Protein AF-A0A522CGJ0-F1 (afdb_monomer)

Solvent-accessible surface area (backbone atoms only — not comparable to full-atom values): 5457 Å² total; per-residue (Å²): 130,75,71,82,67,54,70,80,78,31,64,66,45,65,78,46,48,36,29,31,35,35,32,74,89,84,54,59,35,35,44,30,51,79,79,44,32,32,37,48,80,94,45,78,44,50,49,92,81,50,61,66,67,61,54,49,52,50,48,52,52,27,43,74,62,71,29,65,55,66,81,76,78,78,82,68,77,78,75,69,74,84,76,79,75,78,84,128

Secondary structure (DSSP, 8-state):
--GGGTTTSSEEEEEETTEEEEE-SSSEEEEETTTTEEEETTEEEEGGGS-HHHHHHHHHHHHHTT--PPPPPP--------------

Foldseek 3Di:
DDCVVQVVPWDWAAPAQQWIWTHRPPFIWIQGLVQQWIDTPPDIHHVLRDDPVVVVVRVVVSVVNVHNHDDDPDDPPNPPPPPPPPDD

Radius of gyration: 14.46 Å; Cα contacts (8 Å, |Δi|>4): 117; chains: 1; bounding box: 42×40×29 Å

Sequence (88 aa):
MPLKDAFNGLDSNKVNGSVLRVYNGCFYTYYDFAQRVMYSGQASIPFSQLDRESLIEARDKLIELKGTPPELPPEAPATQAPVRKFNL

Structure (mmCIF, N/CA/C/O backbone):
data_AF-A0A522CGJ0-F1
#
_entry.id   AF-A0A522CGJ0-F1
#
loop_
_atom_site.group_PDB
_atom_site.id
_atom_site.type_symbol
_atom_site.label_atom_id
_atom_site.label_alt_id
_atom_site.label_comp_id
_atom_site.label_asym_id
_atom_site.label_entity_id
_atom_site.label_seq_id
_atom_site.pdbx_PDB_ins_code
_atom_site.Cartn_x
_atom_site.Cartn_y
_atom_site.Cartn_z
_atom_site.occupancy
_atom_site.B_iso_or_equiv
_atom_site.auth_seq_id
_atom_site.auth_comp_id
_atom_site.auth_asym_id
_atom_site.auth_atom_id
_atom_site.pdbx_PDB_model_num
ATOM 1 N N . MET A 1 1 ? 17.176 5.331 0.108 1.00 40.66 1 MET A N 1
ATOM 2 C CA . MET A 1 1 ? 16.397 6.501 0.562 1.00 40.66 1 MET A CA 1
ATOM 3 C C . MET A 1 1 ? 15.276 5.989 1.448 1.00 40.66 1 MET A C 1
ATOM 5 O O . MET A 1 1 ? 14.683 4.987 1.066 1.00 40.66 1 MET A O 1
ATOM 9 N N . PRO A 1 2 ? 15.037 6.590 2.622 1.00 40.38 2 PRO A N 1
ATOM 10 C CA . PRO A 1 2 ? 13.894 6.244 3.464 1.00 40.38 2 PRO A CA 1
ATOM 11 C C . PRO A 1 2 ? 12.577 6.581 2.742 1.00 40.38 2 PRO A C 1
ATOM 13 O O . PRO A 1 2 ? 12.480 7.610 2.079 1.00 40.38 2 PRO A O 1
ATOM 16 N N . LEU A 1 3 ? 11.570 5.711 2.870 1.00 50.34 3 LEU A N 1
ATOM 17 C CA . LEU A 1 3 ? 10.247 5.818 2.222 1.00 50.34 3 LEU A CA 1
ATOM 18 C C . LEU A 1 3 ? 9.457 7.083 2.604 1.00 50.34 3 LEU A C 1
ATOM 20 O O . LEU A 1 3 ? 8.520 7.453 1.903 1.00 50.34 3 LEU A O 1
ATOM 24 N N . LYS A 1 4 ? 9.885 7.780 3.659 1.00 43.38 4 LYS A N 1
ATOM 25 C CA . LYS A 1 4 ? 9.244 8.973 4.222 1.00 43.38 4 LYS A CA 1
ATOM 26 C C . LYS A 1 4 ? 9.107 10.139 3.232 1.00 43.38 4 LYS A C 1
ATOM 28 O O . LYS A 1 4 ? 8.150 10.903 3.304 1.00 43.38 4 LYS A O 1
ATOM 33 N N . ASP A 1 5 ? 10.028 10.249 2.275 1.00 44.44 5 ASP A N 1
ATOM 34 C CA . ASP A 1 5 ? 9.978 11.281 1.229 1.00 44.44 5 ASP A CA 1
ATOM 35 C C . ASP A 1 5 ? 9.225 10.826 -0.030 1.00 44.44 5 ASP A C 1
ATOM 37 O O . ASP A 1 5 ? 8.977 11.631 -0.927 1.00 44.44 5 ASP A O 1
ATOM 41 N N . ALA A 1 6 ? 8.823 9.552 -0.113 1.00 50.94 6 ALA A N 1
ATOM 42 C CA . ALA A 1 6 ? 8.096 9.050 -1.270 1.00 50.94 6 ALA A CA 1
ATOM 43 C C . ALA A 1 6 ? 6.687 9.657 -1.329 1.00 50.94 6 ALA A C 1
ATOM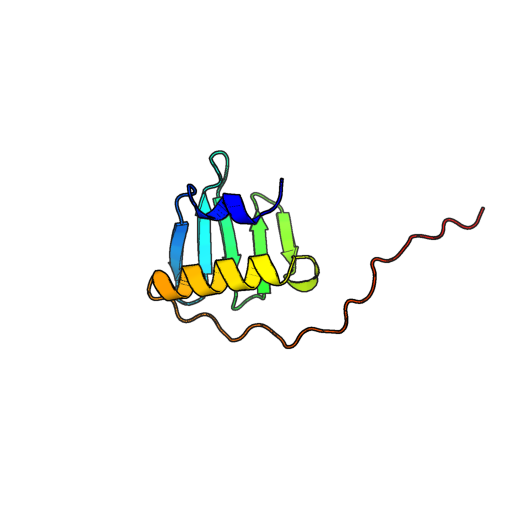 45 O O . ALA A 1 6 ? 6.240 10.064 -2.383 1.00 50.94 6 ALA A O 1
ATOM 46 N N . PHE A 1 7 ? 5.965 9.832 -0.228 1.00 54.19 7 PHE A N 1
ATOM 47 C CA . PHE A 1 7 ? 4.563 10.267 -0.333 1.00 54.19 7 PHE A CA 1
ATOM 48 C C . PHE A 1 7 ? 4.353 11.784 -0.499 1.00 54.19 7 PHE A C 1
ATOM 50 O O . PHE A 1 7 ? 3.250 12.206 -0.844 1.00 54.19 7 PHE A O 1
ATOM 57 N N . ASN A 1 8 ? 5.391 12.610 -0.314 1.00 49.88 8 ASN A N 1
ATOM 58 C CA . ASN A 1 8 ? 5.279 14.079 -0.329 1.00 49.88 8 ASN A CA 1
ATOM 59 C C . ASN A 1 8 ? 5.417 14.739 -1.715 1.00 49.88 8 ASN A C 1
ATOM 61 O O . ASN A 1 8 ? 5.384 15.963 -1.817 1.00 49.88 8 ASN A O 1
ATOM 65 N N . GLY A 1 9 ? 5.520 13.955 -2.789 1.00 52.56 9 GLY A N 1
ATOM 66 C CA . GLY A 1 9 ? 5.560 14.479 -4.163 1.00 52.56 9 GLY A CA 1
ATOM 67 C C . GLY A 1 9 ? 4.992 13.539 -5.225 1.00 52.56 9 GLY A C 1
ATOM 68 O O . GLY A 1 9 ? 5.144 13.803 -6.414 1.00 52.56 9 GLY A O 1
ATOM 69 N N . LEU A 1 10 ? 4.371 12.431 -4.814 1.00 62.53 10 LEU A N 1
ATOM 70 C CA . LEU A 1 10 ? 3.910 11.377 -5.712 1.00 62.53 10 LEU A CA 1
ATOM 71 C C . LEU A 1 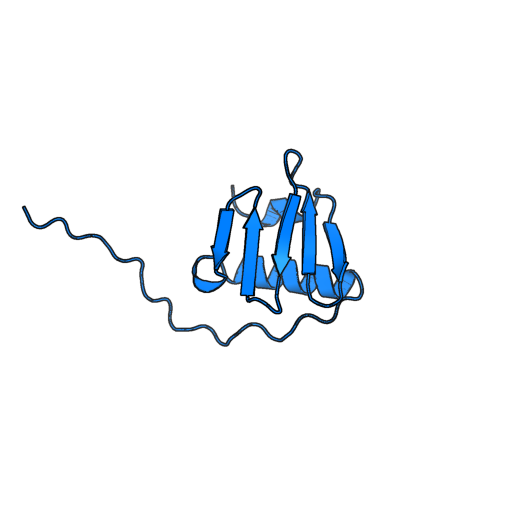10 ? 2.387 11.427 -5.850 1.00 62.53 10 LEU A C 1
ATOM 73 O O . LEU A 1 10 ? 1.659 11.415 -4.852 1.00 62.53 10 LEU A O 1
ATOM 77 N N . ASP A 1 11 ? 1.905 11.470 -7.097 1.00 76.56 11 ASP A N 1
ATOM 78 C CA . ASP A 1 11 ? 0.477 11.524 -7.416 1.00 76.56 11 ASP A CA 1
ATOM 79 C C . ASP A 1 11 ? -0.240 10.296 -6.847 1.00 76.56 11 ASP A C 1
ATOM 81 O O . ASP A 1 11 ? -0.193 9.184 -7.388 1.00 76.56 11 ASP A O 1
ATOM 85 N N . SER A 1 12 ? -0.917 10.516 -5.725 1.00 84.81 12 SER A N 1
ATOM 86 C CA . SER A 1 12 ? -1.617 9.494 -4.958 1.00 84.81 12 SER A CA 1
ATOM 87 C C . SER A 1 12 ? -3.111 9.613 -5.218 1.00 84.81 12 SER A C 1
ATOM 89 O O . SER A 1 12 ? -3.698 10.677 -5.043 1.00 84.81 12 SER A O 1
ATOM 91 N N . ASN A 1 13 ? -3.746 8.527 -5.644 1.00 86.31 13 ASN A N 1
ATOM 92 C CA . ASN A 1 13 ? -5.161 8.494 -5.982 1.00 86.31 13 ASN A CA 1
ATOM 93 C C . ASN A 1 13 ? -5.843 7.272 -5.378 1.00 86.31 13 ASN A C 1
ATOM 95 O O . ASN A 1 13 ? -5.304 6.166 -5.376 1.00 86.31 13 ASN A O 1
ATOM 99 N N . LYS A 1 14 ? -7.083 7.462 -4.932 1.00 90.44 14 LYS A N 1
ATOM 100 C CA . LYS A 1 14 ? -7.949 6.365 -4.515 1.00 90.44 14 LYS A CA 1
ATOM 101 C C . LYS A 1 14 ? -8.514 5.671 -5.749 1.00 90.44 14 LYS A C 1
ATOM 103 O O . LYS A 1 14 ? -9.192 6.312 -6.548 1.00 90.44 14 LYS A O 1
ATOM 108 N N . VAL A 1 15 ? -8.284 4.367 -5.872 1.00 89.31 15 VAL A N 1
ATOM 109 C CA . VAL A 1 15 ? -8.930 3.546 -6.911 1.00 89.31 15 VAL A CA 1
ATOM 110 C C . VAL A 1 15 ? -10.284 3.051 -6.414 1.00 89.31 15 VAL A C 1
ATOM 112 O O . VAL A 1 15 ? -11.281 3.145 -7.121 1.00 89.31 15 VAL A O 1
ATOM 115 N N . ASN A 1 16 ? -10.339 2.566 -5.173 1.00 90.12 16 ASN A N 1
ATOM 116 C CA . ASN A 1 16 ? -11.574 2.190 -4.487 1.00 90.12 16 ASN A CA 1
ATOM 117 C C . ASN A 1 16 ? -11.404 2.350 -2.963 1.0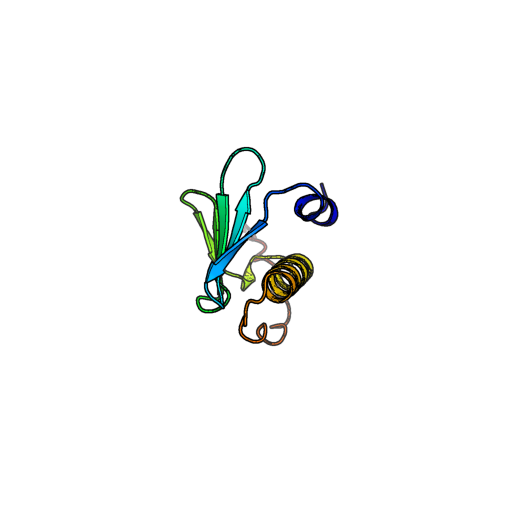0 90.12 16 ASN A C 1
ATOM 119 O O . ASN A 1 16 ? -10.366 2.816 -2.500 1.00 90.12 16 ASN A O 1
ATOM 123 N N . GLY A 1 17 ? -12.410 1.966 -2.170 1.00 88.75 17 GLY A N 1
ATOM 124 C CA . GLY A 1 17 ? -12.374 2.107 -0.708 1.00 88.75 17 GLY A CA 1
ATOM 125 C C . GLY A 1 17 ? -11.183 1.432 -0.014 1.00 88.75 17 GLY A C 1
ATOM 126 O O . GLY A 1 17 ? -10.824 1.842 1.082 1.00 88.75 17 GLY A O 1
ATOM 127 N N . SER A 1 18 ? -10.535 0.452 -0.638 1.00 91.81 18 SER A N 1
ATOM 128 C CA . SER A 1 18 ? -9.457 -0.343 -0.040 1.00 91.81 18 SER A CA 1
ATOM 129 C C . SER A 1 18 ? -8.174 -0.360 -0.873 1.00 91.81 18 SER A C 1
ATOM 131 O O . SER A 1 18 ? -7.243 -1.072 -0.512 1.00 91.81 18 SER A O 1
ATOM 133 N N . VAL A 1 19 ? -8.106 0.410 -1.965 1.00 93.06 19 VAL A N 1
ATOM 134 C CA . VAL A 1 19 ? -6.961 0.428 -2.882 1.00 93.06 19 VAL A CA 1
ATOM 135 C C . VAL A 1 19 ? -6.457 1.850 -3.090 1.00 93.06 19 VAL A C 1
ATOM 137 O O . VAL A 1 19 ? -7.157 2.707 -3.645 1.00 93.06 19 VAL A O 1
ATOM 140 N N . LEU A 1 20 ? -5.202 2.069 -2.702 1.00 93.12 20 LEU A N 1
ATOM 141 C CA . LEU A 1 20 ? -4.449 3.283 -2.998 1.00 93.12 20 LEU A CA 1
ATOM 142 C C . LEU A 1 20 ? -3.555 3.048 -4.216 1.00 93.12 20 LEU A C 1
ATOM 144 O O . LEU A 1 20 ? -2.814 2.073 -4.257 1.00 93.12 20 LEU A O 1
ATOM 148 N N . ARG A 1 21 ? -3.570 3.965 -5.179 1.00 91.44 21 ARG A N 1
ATOM 149 C CA . ARG A 1 21 ? -2.605 4.028 -6.280 1.00 91.44 21 ARG A CA 1
ATOM 150 C C . ARG A 1 21 ? -1.646 5.184 -6.042 1.00 91.44 21 ARG A C 1
ATOM 152 O O . ARG A 1 21 ? -2.095 6.297 -5.800 1.00 91.44 21 ARG A O 1
ATOM 159 N N . VAL A 1 22 ? -0.354 4.942 -6.193 1.00 90.06 22 VAL A N 1
ATOM 160 C CA . VAL A 1 22 ? 0.713 5.934 -6.034 1.00 90.06 22 VAL A CA 1
ATOM 161 C C . VAL A 1 22 ? 1.566 5.924 -7.291 1.00 90.06 22 VAL A C 1
ATOM 163 O O . VAL A 1 22 ? 1.985 4.861 -7.747 1.00 90.06 22 VAL A O 1
ATOM 166 N N . TYR A 1 23 ? 1.786 7.085 -7.894 1.00 85.81 23 TYR A N 1
ATOM 167 C CA . TYR A 1 23 ? 2.671 7.215 -9.044 1.00 85.81 23 TYR A CA 1
ATOM 168 C C . TYR A 1 23 ? 4.055 7.662 -8.604 1.00 85.81 23 TYR A C 1
ATOM 170 O O . TYR A 1 23 ? 4.195 8.790 -8.153 1.00 85.81 23 TYR A O 1
ATOM 178 N N . ASN A 1 24 ? 5.077 6.829 -8.805 1.00 77.00 24 ASN A N 1
ATOM 179 C CA . ASN A 1 24 ? 6.440 7.122 -8.347 1.00 77.00 24 ASN A CA 1
ATOM 180 C C . ASN A 1 24 ? 7.310 7.837 -9.399 1.00 77.00 24 ASN A C 1
ATOM 182 O O . ASN A 1 24 ? 8.531 7.723 -9.373 1.00 77.00 24 ASN A O 1
ATOM 186 N N . GLY A 1 25 ? 6.702 8.506 -10.382 1.00 75.69 25 GLY A N 1
ATOM 187 C CA . GLY A 1 25 ? 7.420 9.169 -11.480 1.00 75.69 25 GLY A CA 1
ATOM 188 C C . GLY A 1 25 ? 7.761 8.266 -12.674 1.00 75.69 25 GLY A C 1
ATOM 189 O O . GLY A 1 25 ? 7.922 8.780 -13.776 1.00 75.69 25 GLY A O 1
ATOM 190 N N . CYS A 1 26 ? 7.804 6.941 -12.483 1.00 76.56 26 CYS A N 1
ATOM 191 C CA . CYS A 1 26 ? 8.083 5.965 -13.551 1.00 76.56 26 CYS A CA 1
ATOM 192 C C . CYS A 1 26 ? 6.974 4.919 -13.745 1.00 76.56 26 CYS A C 1
ATOM 194 O O . CYS A 1 26 ? 6.737 4.460 -14.858 1.00 76.56 26 CYS A O 1
ATOM 196 N N . PHE A 1 27 ? 6.308 4.504 -12.670 1.00 82.25 27 PHE A N 1
ATOM 197 C CA . PHE A 1 27 ? 5.252 3.495 -12.706 1.00 82.25 27 PHE A CA 1
ATOM 198 C C . PHE A 1 27 ? 4.266 3.708 -11.559 1.00 82.25 27 PHE A C 1
ATOM 200 O O . PHE A 1 27 ? 4.556 4.401 -10.578 1.00 82.25 27 PHE A O 1
ATOM 207 N N . TYR A 1 28 ? 3.093 3.091 -11.694 1.00 87.25 28 TYR A N 1
ATOM 208 C CA . TYR A 1 28 ? 2.092 3.051 -10.640 1.00 87.25 28 TYR A CA 1
ATOM 209 C C . TYR A 1 28 ? 2.344 1.874 -9.702 1.00 87.25 28 TYR A C 1
ATOM 211 O O . TYR A 1 28 ? 2.527 0.737 -10.140 1.00 87.25 28 TYR A O 1
ATOM 219 N N . THR A 1 29 ? 2.293 2.171 -8.412 1.00 90.19 29 THR A N 1
ATOM 220 C CA . THR A 1 29 ? 2.252 1.199 -7.325 1.00 90.19 29 THR A CA 1
ATOM 221 C C . THR A 1 29 ? 0.844 1.190 -6.742 1.00 90.19 29 THR A C 1
ATOM 223 O O . THR A 1 29 ? 0.252 2.249 -6.545 1.00 90.19 29 THR A O 1
ATOM 226 N N . TYR A 1 30 ? 0.292 0.014 -6.470 1.00 92.19 30 TYR A N 1
ATOM 227 C CA . TYR A 1 30 ? -1.043 -0.154 -5.905 1.00 92.19 30 TYR A CA 1
ATOM 228 C C . TYR A 1 30 ? -0.938 -0.849 -4.555 1.00 92.19 30 TYR A C 1
ATOM 230 O O . TYR A 1 30 ? -0.413 -1.952 -4.484 1.00 92.19 30 TYR A O 1
ATOM 238 N N . TYR A 1 31 ? -1.461 -0.234 -3.503 1.00 92.12 31 TYR A N 1
ATOM 239 C CA . TYR A 1 31 ? -1.606 -0.843 -2.186 1.00 92.12 31 TYR A CA 1
ATOM 240 C C . TYR A 1 31 ? -3.043 -1.325 -2.035 1.00 92.12 31 TYR A C 1
ATOM 242 O O . TYR A 1 31 ? -3.950 -0.504 -1.890 1.00 92.12 31 TYR A O 1
ATOM 250 N N . ASP A 1 32 ? -3.248 -2.640 -2.082 1.00 93.12 32 ASP A N 1
ATOM 251 C CA . ASP A 1 32 ? -4.546 -3.265 -1.847 1.00 93.12 32 ASP A CA 1
ATOM 252 C C . ASP A 1 32 ? -4.619 -3.764 -0.402 1.00 93.12 32 ASP A C 1
ATOM 254 O O . ASP A 1 32 ? -4.029 -4.781 -0.028 1.00 93.12 32 ASP A O 1
ATOM 258 N N . PHE A 1 33 ? -5.356 -3.028 0.426 1.00 90.75 33 PHE A N 1
ATOM 259 C CA . PHE A 1 33 ? -5.529 -3.341 1.840 1.00 90.75 33 PHE A CA 1
ATOM 260 C C . PHE A 1 33 ? -6.493 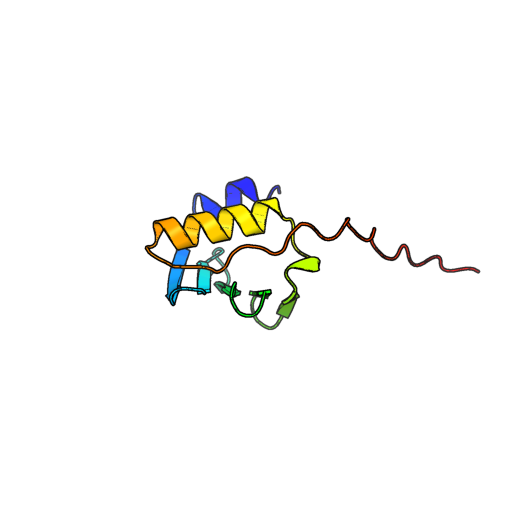-4.508 2.075 1.00 90.75 33 PHE A C 1
ATOM 262 O O . PHE A 1 33 ? -6.392 -5.170 3.107 1.00 90.75 33 PHE A O 1
ATOM 269 N N . ALA A 1 34 ? -7.400 -4.791 1.135 1.00 90.56 34 ALA A N 1
ATOM 270 C CA . ALA A 1 34 ? -8.310 -5.929 1.235 1.00 90.56 34 ALA A CA 1
ATOM 271 C C . ALA A 1 34 ? -7.574 -7.245 0.947 1.00 90.56 34 ALA A C 1
ATOM 273 O O . ALA A 1 34 ? -7.738 -8.219 1.679 1.00 90.56 34 ALA A O 1
ATOM 274 N N . GLN A 1 35 ? -6.722 -7.249 -0.080 1.00 91.06 35 GLN A N 1
ATOM 275 C CA . GLN A 1 35 ? -5.891 -8.394 -0.465 1.00 91.06 35 GLN A CA 1
ATOM 276 C C . GLN A 1 35 ? -4.551 -8.457 0.290 1.00 91.06 35 GLN A C 1
ATOM 278 O O . GLN A 1 35 ? -3.854 -9.467 0.220 1.00 91.06 35 GLN A O 1
ATOM 283 N N . ARG A 1 36 ? -4.196 -7.404 1.041 1.00 90.12 36 ARG A N 1
ATOM 284 C CA . ARG A 1 36 ? -2.947 -7.278 1.820 1.00 90.12 36 ARG A CA 1
ATOM 285 C C . ARG A 1 36 ? -1.693 -7.461 0.964 1.00 90.12 36 ARG A C 1
ATOM 287 O O . ARG A 1 36 ? -0.747 -8.162 1.340 1.00 90.12 36 ARG A O 1
ATOM 294 N N . VAL A 1 37 ? -1.692 -6.825 -0.197 1.00 91.25 37 VAL A N 1
ATOM 295 C CA . VAL A 1 37 ? -0.630 -6.940 -1.195 1.00 91.25 37 VAL A CA 1
ATOM 296 C C . VAL A 1 37 ? -0.377 -5.589 -1.846 1.00 91.25 37 VAL A C 1
ATOM 298 O O . VAL A 1 37 ? -1.289 -4.787 -2.053 1.00 91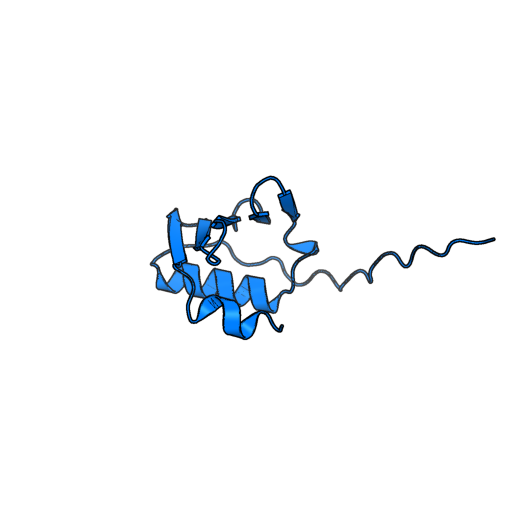.25 37 VAL A O 1
ATOM 301 N N . MET A 1 38 ? 0.884 -5.331 -2.163 1.00 92.19 38 MET A N 1
ATOM 302 C CA . MET A 1 38 ? 1.293 -4.208 -2.984 1.00 92.19 38 MET A CA 1
ATOM 303 C C . MET A 1 38 ? 1.654 -4.711 -4.379 1.00 92.19 38 MET A C 1
ATOM 305 O O . MET A 1 38 ? 2.473 -5.616 -4.522 1.00 92.19 38 MET A O 1
ATOM 309 N N . TYR A 1 39 ? 1.086 -4.103 -5.411 1.00 91.25 39 TYR A N 1
ATOM 310 C CA . TYR A 1 39 ? 1.467 -4.345 -6.796 1.00 91.25 39 TYR A CA 1
ATOM 311 C C . TYR A 1 39 ? 2.372 -3.224 -7.286 1.00 91.25 39 TYR A C 1
ATOM 313 O O . TYR A 1 39 ? 2.001 -2.056 -7.218 1.00 91.25 39 TYR A O 1
ATOM 321 N N . SER A 1 40 ? 3.541 -3.573 -7.808 1.00 85.94 40 SER A N 1
ATOM 322 C CA . SER A 1 40 ? 4.481 -2.634 -8.420 1.00 85.94 40 SER A CA 1
ATOM 323 C C . SER A 1 40 ? 4.873 -3.164 -9.793 1.00 85.94 40 SER A C 1
ATOM 325 O O . SER A 1 40 ? 5.624 -4.135 -9.914 1.00 85.94 40 SER A O 1
ATOM 327 N N . GLY A 1 41 ? 4.294 -2.581 -10.846 1.00 81.62 41 GLY A N 1
ATOM 328 C CA . GLY A 1 41 ? 4.425 -3.109 -12.204 1.00 81.62 41 GLY A CA 1
ATOM 329 C C . GLY A 1 41 ? 3.914 -4.552 -12.308 1.00 81.62 41 GLY A C 1
ATOM 330 O O . GLY A 1 41 ? 2.724 -4.799 -12.139 1.00 81.62 41 GLY A O 1
ATOM 331 N N . GLN A 1 42 ? 4.816 -5.499 -12.589 1.00 81.56 42 GLN A N 1
ATOM 332 C CA . GLN A 1 42 ? 4.510 -6.937 -12.677 1.00 81.56 42 GLN A CA 1
ATOM 333 C C . GLN A 1 42 ? 4.743 -7.703 -11.363 1.00 81.56 42 GLN A C 1
ATOM 335 O O . GLN A 1 42 ? 4.445 -8.893 -11.290 1.00 81.56 42 GLN A O 1
ATOM 340 N N . ALA A 1 43 ? 5.283 -7.054 -10.328 1.00 85.81 43 ALA A N 1
ATOM 341 C CA . ALA A 1 43 ? 5.554 -7.690 -9.045 1.00 85.81 43 ALA A CA 1
ATOM 342 C C . ALA A 1 43 ? 4.369 -7.535 -8.084 1.00 85.81 43 ALA A C 1
ATOM 344 O O . ALA A 1 43 ? 3.806 -6.448 -7.950 1.00 85.81 43 ALA A O 1
ATOM 345 N N . SER A 1 44 ? 4.041 -8.609 -7.367 1.00 90.75 44 SER A N 1
ATOM 346 C CA . SER A 1 44 ? 3.123 -8.601 -6.22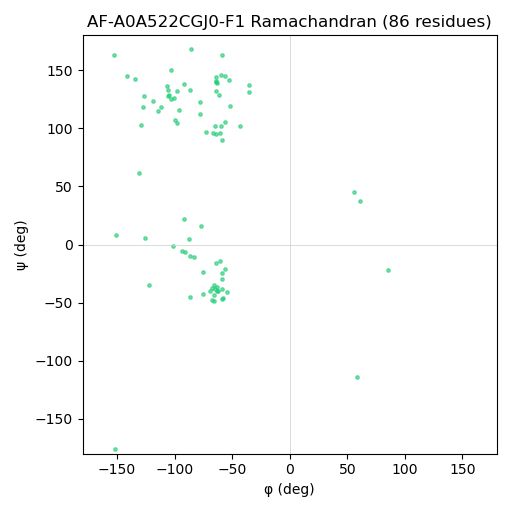7 1.00 90.75 44 SER A CA 1
ATOM 347 C C . SER A 1 44 ? 3.902 -8.894 -4.948 1.00 90.75 44 SER A C 1
ATOM 349 O O . SER A 1 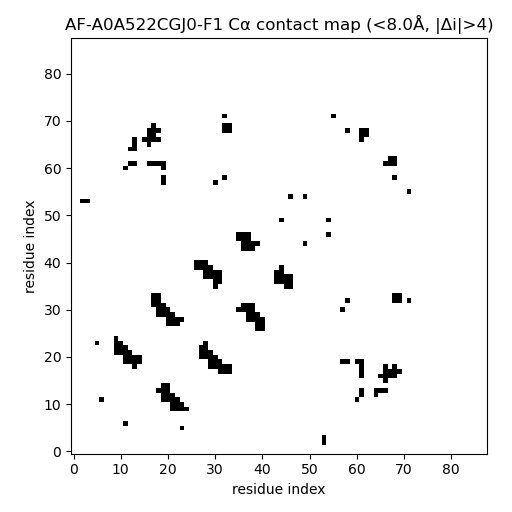44 ? 4.496 -9.967 -4.820 1.00 90.75 44 SER A O 1
ATOM 351 N N . ILE A 1 45 ? 3.901 -7.955 -4.010 1.00 88.69 45 ILE A N 1
ATOM 352 C CA . ILE A 1 45 ? 4.648 -8.037 -2.756 1.00 88.69 45 ILE A CA 1
ATOM 353 C C . ILE A 1 45 ? 3.639 -8.105 -1.603 1.00 88.69 45 ILE A C 1
ATOM 355 O O . ILE A 1 45 ? 2.888 -7.149 -1.395 1.00 88.69 45 ILE A O 1
ATOM 359 N N . PRO A 1 46 ? 3.573 -9.220 -0.857 1.00 89.19 46 PRO A N 1
ATOM 360 C CA . PRO A 1 46 ? 2.712 -9.330 0.315 1.00 89.19 46 PRO A CA 1
ATOM 361 C C . PRO A 1 46 ? 3.064 -8.280 1.372 1.00 89.19 46 PRO A C 1
ATOM 363 O O . PRO A 1 46 ? 4.238 -7.988 1.590 1.00 89.19 46 PRO A O 1
ATOM 366 N N . PHE A 1 47 ? 2.068 -7.775 2.102 1.00 88.44 47 PHE A N 1
ATOM 367 C CA . PHE A 1 47 ? 2.290 -6.790 3.172 1.00 88.44 47 PHE A CA 1
ATOM 368 C C . PHE A 1 47 ? 3.228 -7.285 4.281 1.00 88.44 47 PHE A C 1
ATOM 370 O O . PHE A 1 47 ? 3.883 -6.475 4.921 1.00 88.44 47 PHE A O 1
ATOM 377 N N . SER A 1 48 ? 3.351 -8.600 4.486 1.00 83.56 48 SER A N 1
ATOM 378 C CA . SER A 1 48 ? 4.310 -9.181 5.439 1.00 83.56 48 SER A CA 1
ATOM 379 C C . SER A 1 48 ? 5.780 -8.935 5.080 1.00 83.56 48 SER A C 1
ATOM 381 O O . SER A 1 48 ? 6.646 -9.141 5.925 1.00 83.56 48 SER A O 1
ATOM 383 N N . GLN A 1 49 ? 6.067 -8.531 3.841 1.00 84.19 49 GLN A N 1
ATOM 384 C CA . GLN A 1 49 ? 7.409 -8.192 3.363 1.00 84.19 49 GLN A CA 1
ATOM 385 C C . GLN A 1 49 ? 7.647 -6.679 3.291 1.00 84.19 49 GLN A C 1
ATOM 387 O O . GLN A 1 49 ? 8.730 -6.260 2.892 1.00 84.19 49 GLN A O 1
ATOM 392 N N . LEU A 1 50 ? 6.639 -5.869 3.625 1.00 84.00 50 LEU A N 1
ATOM 393 C CA . LEU A 1 50 ? 6.715 -4.413 3.591 1.00 84.00 50 LEU A CA 1
ATOM 394 C C . LEU A 1 50 ? 6.885 -3.850 4.996 1.00 84.00 50 LEU A C 1
ATOM 396 O O . LEU A 1 50 ? 6.382 -4.406 5.974 1.00 84.00 50 LEU A O 1
ATOM 400 N N . ASP A 1 51 ? 7.554 -2.705 5.070 1.00 85.50 51 ASP A N 1
ATOM 401 C CA . ASP A 1 51 ? 7.714 -1.975 6.317 1.00 85.50 51 ASP A CA 1
ATOM 402 C C . ASP A 1 51 ? 6.354 -1.493 6.831 1.00 85.50 51 ASP A C 1
ATOM 404 O O . ASP A 1 51 ? 5.548 -0.901 6.103 1.00 85.50 51 ASP A O 1
ATOM 408 N N . ARG A 1 52 ? 6.100 -1.736 8.121 1.00 82.81 52 ARG A N 1
ATOM 409 C CA . ARG A 1 52 ? 4.832 -1.375 8.768 1.00 82.81 52 ARG A CA 1
ATOM 410 C C . ARG A 1 52 ? 4.558 0.124 8.687 1.00 82.81 52 ARG A C 1
ATOM 412 O O . ARG A 1 52 ? 3.414 0.506 8.465 1.00 82.81 52 ARG A O 1
ATOM 419 N N . GLU A 1 53 ? 5.591 0.953 8.822 1.00 85.62 53 GLU A N 1
ATOM 420 C CA . GLU A 1 53 ? 5.474 2.410 8.698 1.00 85.62 53 GLU A CA 1
ATOM 421 C C . GLU A 1 53 ? 4.916 2.808 7.327 1.00 85.62 53 GLU A C 1
ATOM 423 O O . GLU A 1 53 ? 3.946 3.556 7.256 1.00 85.62 53 GLU A O 1
ATOM 428 N N . SER A 1 54 ? 5.421 2.220 6.242 1.00 83.88 54 SER A N 1
ATOM 429 C CA . SER A 1 54 ? 4.929 2.503 4.888 1.00 83.88 54 SER A CA 1
ATOM 430 C C . SER A 1 54 ? 3.493 2.038 4.665 1.00 83.88 54 SER A C 1
ATOM 432 O 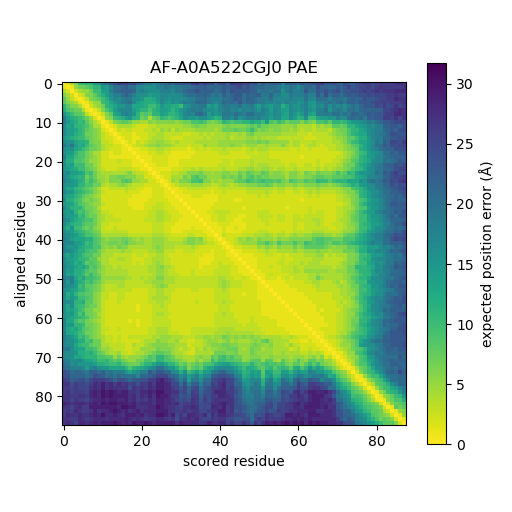O . SER A 1 54 ? 2.730 2.697 3.960 1.00 83.88 54 SER A O 1
ATOM 434 N N . LEU A 1 55 ? 3.092 0.920 5.279 1.00 88.06 55 LEU A N 1
ATOM 435 C CA . LEU A 1 55 ? 1.702 0.460 5.239 1.00 88.06 55 LEU A CA 1
ATOM 436 C C . LEU A 1 55 ? 0.760 1.397 6.000 1.00 88.06 55 LEU A C 1
ATOM 438 O O . LEU A 1 55 ? -0.367 1.610 5.552 1.00 88.06 55 LEU A O 1
ATOM 442 N N . ILE A 1 56 ? 1.206 1.948 7.132 1.00 89.19 56 ILE A N 1
ATOM 443 C CA . ILE A 1 56 ? 0.452 2.942 7.904 1.00 89.19 56 ILE A CA 1
ATOM 444 C C . ILE A 1 56 ? 0.316 4.230 7.090 1.00 89.19 56 ILE A C 1
ATOM 446 O O . ILE A 1 56 ? -0.803 4.692 6.894 1.00 89.19 56 ILE A O 1
ATOM 450 N N . GLU A 1 57 ? 1.407 4.744 6.522 1.00 88.12 57 GLU A N 1
ATOM 451 C CA . GLU A 1 57 ? 1.384 5.949 5.684 1.00 88.12 57 GLU A CA 1
ATOM 452 C C . GLU A 1 57 ? 0.455 5.786 4.473 1.00 88.12 57 GLU A C 1
ATOM 454 O O . GLU A 1 57 ? -0.395 6.639 4.211 1.00 88.12 57 GLU A O 1
ATOM 459 N N . ALA A 1 58 ? 0.545 4.658 3.760 1.00 88.62 58 ALA A N 1
ATOM 460 C CA . ALA A 1 58 ? -0.347 4.369 2.641 1.00 88.62 58 ALA A CA 1
ATOM 461 C C . ALA A 1 58 ? -1.816 4.251 3.094 1.00 88.62 58 ALA A C 1
ATOM 463 O O . ALA A 1 58 ? -2.730 4.685 2.387 1.00 88.62 58 ALA A O 1
ATOM 464 N N . ARG A 1 59 ? -2.070 3.683 4.278 1.00 90.00 59 ARG A N 1
ATOM 465 C CA . ARG A 1 59 ? -3.424 3.563 4.831 1.00 90.00 59 ARG A CA 1
ATOM 466 C C . ARG A 1 59 ? -3.996 4.931 5.176 1.00 90.00 59 ARG A C 1
ATOM 468 O O . ARG A 1 59 ? -5.123 5.231 4.785 1.00 90.00 59 ARG A O 1
ATOM 475 N N . ASP A 1 60 ? -3.223 5.752 5.870 1.00 90.44 60 ASP A N 1
ATOM 476 C CA . ASP A 1 60 ? -3.623 7.095 6.276 1.00 90.44 60 ASP A CA 1
ATOM 477 C C . ASP A 1 60 ? -3.862 7.966 5.042 1.00 90.44 60 ASP A C 1
ATOM 479 O O . ASP A 1 60 ? -4.893 8.634 4.949 1.00 90.44 60 ASP A O 1
ATOM 483 N N . LYS A 1 61 ? -3.016 7.838 4.012 1.00 88.94 61 LYS A N 1
ATOM 484 C CA . LYS A 1 61 ? -3.227 8.526 2.736 1.00 88.94 61 LYS A CA 1
ATOM 485 C C . LYS A 1 61 ? -4.518 8.103 2.045 1.00 88.94 61 LYS A C 1
ATOM 487 O O . LYS A 1 61 ? -5.241 8.931 1.492 1.00 88.94 61 LYS A O 1
ATOM 492 N N . LEU A 1 62 ? -4.844 6.813 2.080 1.00 90.50 62 LEU A N 1
ATOM 493 C CA . LEU A 1 62 ? -6.102 6.316 1.535 1.00 90.50 62 LEU A CA 1
ATOM 494 C C . LEU A 1 62 ? -7.309 6.863 2.311 1.00 90.50 62 LEU A C 1
ATOM 496 O O . LEU A 1 62 ? -8.314 7.214 1.694 1.00 90.50 62 LEU A O 1
ATOM 500 N N . ILE A 1 63 ? -7.205 6.991 3.636 1.00 89.81 63 ILE A N 1
ATOM 501 C CA . ILE A 1 63 ? -8.237 7.599 4.490 1.00 89.81 63 ILE A CA 1
ATOM 502 C C . ILE A 1 63 ? -8.404 9.093 4.173 1.00 89.81 63 ILE A C 1
ATOM 504 O O . ILE A 1 63 ? -9.538 9.553 4.009 1.00 89.81 63 ILE A O 1
ATOM 508 N N . GLU A 1 64 ? -7.310 9.842 3.999 1.00 90.62 64 GLU A N 1
ATOM 509 C CA . GLU A 1 64 ? -7.344 11.246 3.554 1.00 90.62 64 GLU A CA 1
ATOM 510 C C . GLU A 1 64 ? -8.120 11.398 2.236 1.00 90.62 64 GLU A C 1
ATOM 512 O O . GLU A 1 64 ? -8.967 12.284 2.096 1.00 90.62 64 GLU A O 1
ATOM 517 N N . LEU A 1 65 ? -7.917 10.463 1.301 1.00 88.88 65 LEU A N 1
ATOM 518 C CA . LEU A 1 65 ? -8.614 10.391 0.010 1.00 88.88 65 LEU A CA 1
ATOM 519 C C . LEU A 1 65 ? -10.049 9.828 0.107 1.00 88.88 65 LEU A C 1
ATOM 521 O O . LEU A 1 65 ? -10.662 9.451 -0.904 1.00 88.88 65 LEU A O 1
ATOM 525 N N . LYS A 1 66 ? -10.622 9.788 1.316 1.00 90.94 66 LYS A N 1
ATOM 526 C CA . LYS A 1 66 ? -11.967 9.270 1.616 1.00 90.94 66 LYS A CA 1
ATOM 527 C C . LYS A 1 66 ? -12.118 7.787 1.259 1.00 90.94 66 LYS A C 1
ATOM 529 O O . LYS A 1 66 ? -13.128 7.382 0.678 1.00 90.94 66 LYS A O 1
ATOM 534 N N . GLY A 1 67 ? -11.075 7.000 1.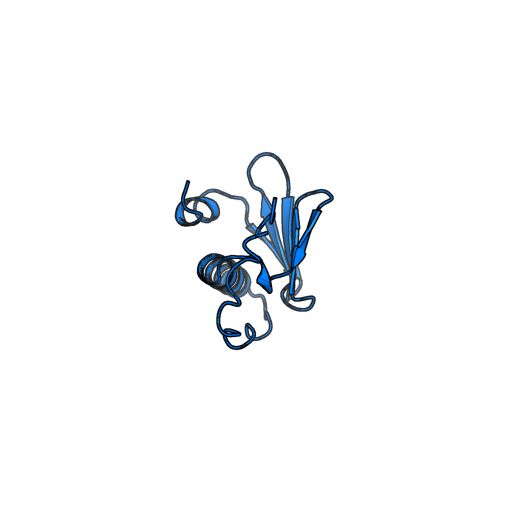489 1.00 89.62 67 GLY A N 1
ATOM 535 C CA . GLY A 1 67 ? -11.121 5.543 1.479 1.00 89.62 67 GLY A CA 1
ATOM 536 C C . GLY A 1 67 ? -11.539 4.984 2.839 1.00 89.62 67 GLY A C 1
ATOM 537 O O . GLY A 1 67 ? -11.578 5.691 3.843 1.00 89.62 67 GLY A O 1
ATOM 538 N N . THR A 1 68 ? -11.848 3.696 2.858 1.00 92.56 68 THR A N 1
ATOM 539 C CA . THR A 1 68 ? -12.236 2.919 4.040 1.00 92.56 68 THR A CA 1
ATOM 540 C C . THR A 1 68 ? -11.413 1.624 4.091 1.00 92.56 68 THR A C 1
ATOM 542 O O . THR A 1 68 ? -11.976 0.531 3.956 1.00 92.56 68 THR A O 1
ATOM 545 N N . PRO A 1 69 ? -10.071 1.712 4.190 1.00 88.56 69 PRO A N 1
ATOM 546 C CA . PRO A 1 69 ? -9.237 0.523 4.247 1.00 88.56 69 PRO A CA 1
ATOM 547 C C . PRO A 1 69 ? -9.529 -0.288 5.516 1.00 88.56 69 PRO A C 1
ATOM 549 O O . PRO A 1 69 ? -9.762 0.303 6.577 1.00 88.56 69 PRO A O 1
ATOM 552 N N . PRO A 1 70 ? -9.478 -1.629 5.440 1.00 87.12 70 PRO A N 1
ATOM 553 C CA . PRO A 1 70 ? -9.540 -2.475 6.623 1.00 87.12 70 PRO A CA 1
ATOM 554 C C . PRO A 1 70 ? -8.396 -2.165 7.596 1.00 87.12 70 PRO A C 1
ATOM 556 O O . PRO A 1 70 ? -7.393 -1.523 7.261 1.00 87.12 70 PRO A O 1
ATOM 559 N N . GLU A 1 71 ? -8.558 -2.617 8.836 1.00 81.44 71 GLU A N 1
ATOM 560 C CA . GLU A 1 71 ? -7.501 -2.522 9.834 1.00 81.44 71 GLU A CA 1
ATOM 561 C C . GLU A 1 71 ? -6.284 -3.348 9.397 1.00 81.44 71 GLU A C 1
ATOM 563 O O . GLU A 1 71 ? -6.415 -4.451 8.848 1.00 81.44 71 GLU A O 1
ATOM 568 N N . LEU A 1 72 ? -5.088 -2.795 9.611 1.00 75.69 72 LEU A N 1
ATOM 569 C CA . LEU A 1 72 ? -3.860 -3.540 9.371 1.00 75.69 72 LEU A CA 1
ATOM 570 C C . LEU A 1 72 ? -3.811 -4.724 10.341 1.00 75.69 72 LEU A C 1
ATOM 572 O O . LEU A 1 72 ? -4.189 -4.571 11.503 1.00 75.69 72 LEU A O 1
ATOM 576 N N . PRO A 1 73 ? -3.339 -5.902 9.902 1.00 68.75 73 PRO A N 1
ATOM 577 C CA . PRO A 1 73 ? -3.187 -7.018 10.814 1.00 68.75 73 PRO A CA 1
ATOM 578 C C . PRO A 1 73 ? -2.290 -6.618 12.004 1.00 68.75 73 PRO A C 1
ATOM 580 O O . PRO A 1 73 ? -1.332 -5.841 11.834 1.00 68.75 73 PRO A O 1
ATOM 583 N N . PRO A 1 74 ? -2.581 -7.143 13.212 1.00 66.69 74 PRO A N 1
ATOM 584 C CA . PRO A 1 74 ? -1.671 -7.008 14.338 1.00 66.69 74 PRO A CA 1
ATOM 585 C C . PRO A 1 74 ? -0.291 -7.490 13.898 1.00 66.69 74 PRO A C 1
ATOM 587 O O . PRO A 1 74 ? -0.174 -8.409 13.085 1.00 66.69 74 PRO A O 1
ATOM 590 N N . GLU A 1 75 ? 0.742 -6.792 14.359 1.00 57.31 75 GLU A N 1
ATOM 591 C CA . GLU A 1 75 ? 2.124 -7.073 13.991 1.00 57.31 75 GLU A CA 1
ATOM 592 C C . GLU A 1 75 ? 2.420 -8.536 14.329 1.00 57.31 75 GLU A C 1
ATOM 594 O O . GLU A 1 75 ? 2.506 -8.911 15.498 1.00 57.31 75 GLU A O 1
ATOM 599 N N . ALA A 1 76 ? 2.492 -9.400 13.312 1.00 54.84 76 ALA A N 1
ATOM 600 C CA . ALA A 1 76 ? 3.058 -10.718 13.526 1.00 54.84 76 ALA A CA 1
ATOM 601 C C . ALA A 1 76 ? 4.508 -10.461 13.957 1.00 54.84 76 ALA A C 1
ATOM 603 O O . ALA A 1 76 ? 5.174 -9.668 13.284 1.00 54.84 76 ALA A O 1
ATOM 604 N N . PRO A 1 77 ? 4.989 -11.046 15.071 1.00 45.97 77 PRO A N 1
ATOM 605 C CA . PRO A 1 77 ? 6.350 -10.816 15.532 1.00 45.97 77 PRO A CA 1
ATOM 606 C C . PRO A 1 77 ? 7.273 -11.080 14.353 1.00 45.97 77 PRO A C 1
ATOM 608 O O . PRO A 1 77 ? 7.213 -12.171 13.778 1.00 45.97 77 PRO A O 1
ATOM 611 N N . ALA A 1 78 ? 8.021 -10.047 13.954 1.00 47.91 78 ALA A N 1
ATOM 612 C CA . ALA A 1 78 ? 8.873 -10.044 12.778 1.00 47.91 78 ALA A CA 1
ATOM 613 C C . ALA A 1 78 ? 9.632 -11.368 12.727 1.00 47.91 78 ALA A C 1
ATOM 615 O O . ALA A 1 78 ? 10.566 -11.596 13.500 1.00 47.91 78 ALA A O 1
ATOM 616 N N . THR A 1 79 ? 9.187 -12.286 11.868 1.00 45.97 79 THR A N 1
ATOM 617 C CA . THR A 1 79 ? 9.936 -13.510 11.642 1.00 45.97 79 THR A CA 1
ATOM 618 C C . THR A 1 79 ? 11.116 -13.034 10.830 1.00 45.97 79 THR A C 1
ATOM 620 O O . THR A 1 79 ? 10.993 -12.742 9.642 1.00 45.97 79 THR A O 1
ATOM 623 N N . GLN A 1 80 ? 12.209 -12.799 11.554 1.00 44.00 80 GLN A N 1
ATOM 624 C CA . GLN A 1 80 ? 13.511 -12.417 11.045 1.00 44.00 80 GLN A CA 1
ATOM 625 C C . GLN A 1 80 ? 13.737 -13.130 9.716 1.00 44.00 80 GLN A C 1
ATOM 627 O O . GLN A 1 80 ? 13.477 -14.333 9.610 1.00 44.00 80 GLN A O 1
ATOM 632 N N . ALA A 1 81 ? 14.163 -12.362 8.711 1.00 45.44 81 ALA A N 1
ATOM 633 C CA . ALA A 1 81 ? 14.502 -12.851 7.384 1.00 45.44 81 ALA A CA 1
ATOM 634 C C . ALA A 1 81 ? 15.150 -14.243 7.469 1.00 45.44 81 ALA A C 1
ATOM 636 O O . ALA A 1 81 ? 16.001 -14.446 8.343 1.00 45.44 81 ALA A O 1
ATOM 637 N N . PRO A 1 82 ? 14.804 -15.203 6.592 1.00 44.97 82 PRO A N 1
ATOM 638 C CA . PRO A 1 82 ? 15.542 -16.447 6.537 1.00 44.97 82 PRO A CA 1
ATOM 639 C C . PRO A 1 82 ? 16.966 -16.095 6.104 1.00 44.97 82 PRO A C 1
ATOM 641 O O . PRO A 1 82 ? 17.258 -15.948 4.917 1.00 44.97 82 PRO A O 1
ATOM 644 N N . VAL A 1 83 ? 17.857 -15.925 7.083 1.00 53.47 83 VAL A N 1
ATOM 645 C CA . VAL A 1 83 ? 19.297 -15.939 6.882 1.00 53.47 83 VAL A CA 1
ATOM 646 C C . VAL A 1 83 ? 19.565 -17.323 6.320 1.00 53.47 83 VAL A C 1
ATOM 648 O O . VAL A 1 83 ? 19.608 -18.308 7.058 1.00 53.47 83 VAL A O 1
ATOM 651 N N . ARG A 1 84 ? 19.640 -17.417 4.989 1.00 52.72 84 ARG A N 1
ATOM 652 C CA . ARG A 1 84 ? 20.085 -18.612 4.280 1.00 52.72 84 ARG A CA 1
ATOM 653 C C . ARG A 1 84 ? 21.502 -18.896 4.761 1.00 52.72 84 ARG A C 1
ATOM 655 O O . ARG A 1 84 ? 22.467 -18.384 4.202 1.00 52.72 84 ARG A O 1
ATOM 662 N N . LYS A 1 85 ? 21.626 -19.689 5.824 1.00 46.75 85 LYS A N 1
ATOM 663 C CA . LYS A 1 85 ? 22.875 -20.349 6.178 1.00 46.75 85 LYS A CA 1
ATOM 664 C C . LYS A 1 85 ? 23.142 -21.358 5.066 1.00 46.75 85 LYS A C 1
ATOM 666 O O . LYS A 1 85 ? 22.568 -22.442 5.049 1.00 46.75 85 LYS A O 1
ATOM 671 N N . PHE A 1 86 ? 23.951 -20.954 4.092 1.00 58.09 86 PHE A N 1
ATOM 672 C CA . PHE A 1 86 ? 24.705 -21.903 3.288 1.00 58.09 86 PHE A CA 1
ATOM 673 C C . PHE A 1 86 ? 25.679 -22.586 4.250 1.00 58.09 86 PHE A C 1
ATOM 675 O O . PHE A 1 86 ? 26.665 -21.979 4.660 1.00 58.09 86 PHE A O 1
ATOM 682 N N . ASN A 1 87 ? 25.361 -23.811 4.665 1.00 50.47 87 ASN A N 1
ATOM 683 C CA . ASN A 1 87 ? 26.360 -24.694 5.248 1.00 50.47 87 ASN A CA 1
ATOM 684 C C . ASN A 1 87 ? 27.179 -25.256 4.082 1.00 50.47 87 ASN A C 1
ATOM 686 O O . ASN A 1 87 ? 26.633 -25.999 3.263 1.00 50.47 87 ASN A O 1
ATOM 690 N N . LEU A 1 88 ? 28.449 -24.863 4.011 1.00 58.09 88 LEU A N 1
ATOM 691 C CA . LEU A 1 88 ? 29.485 -25.535 3.232 1.00 58.09 88 LEU A CA 1
ATOM 692 C C . LEU A 1 88 ? 30.478 -26.162 4.210 1.00 58.09 88 LEU A C 1
ATOM 694 O O . LEU A 1 88 ? 30.793 -25.477 5.212 1.00 58.09 88 LEU A O 1
#

Mean predicted aligned error: 10.13 Å

pLDDT: mean 76.78, std 17.46, range [40.38, 93.12]